Protein AF-A0A4R2JUG9-F1 (afdb_monomer_lite)

Sequence (86 aa):
MFLKSIIRWQYGDDSARLINESELIEEITYKVDGTVRREITDEKAHERTVTDYRDVNLDINWEPVPEFGDWGSITRFDRDKPARQA

Secondary structure (DSSP, 8-state):
-B--EEEEEE-SSTT--SGGG-SEEEEEEE-TTS-EEEEEEETTTTEEEEEEE-S---GGGB-PPPPTT-GGGG--S-TTS-----

Foldseek 3Di:
DFQFKDKDFAAPDPPDDDSVNGQKIWMWGDDPQQKIWIWIQGNVVRDIDIDIDGPHDRPVRDDDDDDPPPCVSVPPDDPPDPDDDD

pLDDT: mean 86.78, std 13.39, range [42.31, 98.44]

Structure (mmCIF, N/CA/C/O backbone):
data_AF-A0A4R2JUG9-F1
#
_entry.id   AF-A0A4R2JUG9-F1
#
loop_
_atom_site.group_PDB
_atom_site.id
_atom_site.type_symbol
_atom_site.label_atom_id
_atom_site.label_alt_id
_atom_site.label_comp_id
_atom_site.label_asym_id
_atom_site.label_entity_id
_atom_site.label_seq_id
_atom_site.pdbx_PDB_ins_code
_atom_site.Cartn_x
_atom_site.Cartn_y
_atom_site.Cartn_z
_atom_site.occupancy
_atom_site.B_iso_or_equiv
_atom_site.auth_seq_id
_atom_site.auth_comp_id
_atom_site.auth_asym_id
_atom_site.auth_atom_id
_atom_site.pdbx_PDB_model_num
ATOM 1 N N . MET A 1 1 ? -7.924 -5.198 15.451 1.00 86.94 1 MET A N 1
ATOM 2 C CA . MET A 1 1 ? -6.696 -5.291 14.637 1.00 86.94 1 MET A CA 1
ATOM 3 C C . MET A 1 1 ? -6.811 -4.309 13.478 1.00 86.94 1 MET A C 1
ATOM 5 O O . MET A 1 1 ? -7.920 -4.104 13.008 1.00 86.94 1 MET A O 1
ATOM 9 N N . PHE A 1 2 ? -5.712 -3.675 13.060 1.00 91.56 2 PHE A N 1
ATOM 10 C CA . PHE A 1 2 ? -5.710 -2.672 11.988 1.00 91.56 2 PHE A CA 1
ATOM 11 C C . PHE A 1 2 ? -4.704 -3.054 10.900 1.00 91.56 2 PHE A C 1
ATOM 13 O O . PHE A 1 2 ? -3.541 -3.328 11.210 1.00 91.56 2 PHE A O 1
ATOM 20 N N . LEU A 1 3 ? -5.133 -3.045 9.637 1.00 93.81 3 LEU A N 1
ATOM 21 C CA . LEU A 1 3 ? -4.253 -3.226 8.487 1.00 93.81 3 LEU A CA 1
ATOM 22 C C . LEU A 1 3 ? -3.382 -1.979 8.296 1.00 93.81 3 LEU A C 1
ATOM 24 O O . LEU A 1 3 ? -3.811 -0.978 7.721 1.00 93.81 3 LE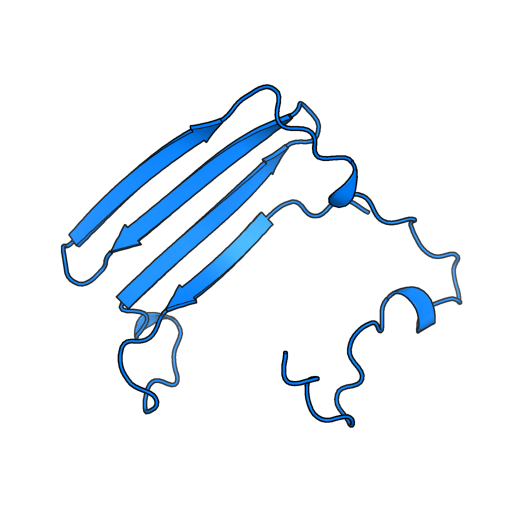U A O 1
ATOM 28 N N . LYS A 1 4 ? -2.146 -2.056 8.795 1.00 95.69 4 LYS A N 1
ATOM 29 C CA . LYS A 1 4 ? -1.192 -0.941 8.791 1.00 95.69 4 LYS A CA 1
ATOM 30 C C . LYS A 1 4 ? -0.500 -0.743 7.447 1.00 95.69 4 LYS A C 1
ATOM 32 O O . LYS A 1 4 ? -0.220 0.395 7.088 1.00 95.69 4 LYS A O 1
ATOM 37 N N . SER A 1 5 ? -0.196 -1.809 6.718 1.00 96.44 5 SER A N 1
ATOM 38 C CA . SER A 1 5 ? 0.441 -1.678 5.413 1.00 96.44 5 SER A CA 1
ATOM 39 C C . SER A 1 5 ? 0.157 -2.857 4.498 1.00 96.44 5 SER A C 1
ATOM 41 O O . SER A 1 5 ? -0.168 -3.957 4.945 1.00 96.44 5 SER A O 1
ATOM 43 N N . ILE A 1 6 ? 0.283 -2.593 3.203 1.00 95.88 6 ILE A N 1
ATOM 44 C CA . ILE A 1 6 ? 0.314 -3.583 2.133 1.00 95.88 6 ILE A CA 1
ATOM 45 C C . ILE A 1 6 ? 1.601 -3.332 1.357 1.00 95.88 6 ILE A C 1
ATOM 47 O O . ILE A 1 6 ? 1.880 -2.190 1.002 1.00 95.88 6 ILE A O 1
ATOM 51 N N . ILE A 1 7 ? 2.350 -4.391 1.069 1.00 96.44 7 ILE A N 1
ATOM 52 C CA . ILE A 1 7 ? 3.470 -4.336 0.133 1.00 96.44 7 ILE A CA 1
ATOM 53 C C . ILE A 1 7 ? 3.128 -5.266 -1.025 1.00 96.44 7 ILE A C 1
ATOM 55 O O . ILE A 1 7 ? 2.707 -6.406 -0.811 1.00 96.44 7 ILE A O 1
ATOM 59 N N . ARG A 1 8 ? 3.252 -4.758 -2.247 1.00 94.62 8 ARG A N 1
ATOM 60 C CA . ARG A 1 8 ? 3.074 -5.509 -3.484 1.00 94.62 8 ARG A CA 1
ATOM 61 C C . ARG A 1 8 ? 4.393 -5.530 -4.231 1.00 94.62 8 ARG A C 1
ATOM 63 O O . ARG A 1 8 ? 5.029 -4.496 -4.404 1.00 94.62 8 ARG A O 1
ATOM 70 N N . TRP A 1 9 ? 4.753 -6.714 -4.699 1.00 93.94 9 TRP A N 1
ATOM 71 C CA . TRP A 1 9 ? 5.903 -6.934 -5.559 1.00 93.94 9 TRP A CA 1
ATOM 72 C C . TRP A 1 9 ? 5.392 -7.363 -6.919 1.00 93.94 9 TRP A C 1
ATOM 74 O O . TRP A 1 9 ? 4.588 -8.293 -7.016 1.00 93.94 9 TRP A O 1
ATOM 84 N N . GLN A 1 10 ? 5.857 -6.683 -7.954 1.00 92.62 10 GLN A N 1
ATOM 85 C CA . GLN A 1 10 ? 5.616 -7.062 -9.330 1.00 92.62 10 GLN A CA 1
ATOM 86 C C . GLN A 1 10 ? 6.920 -7.581 -9.925 1.00 92.62 10 GLN A C 1
ATOM 88 O O . GLN A 1 10 ? 7.956 -6.919 -9.869 1.00 92.62 10 GLN A O 1
ATOM 93 N N . TYR A 1 11 ? 6.847 -8.776 -10.496 1.00 92.50 11 TYR A N 1
ATOM 94 C CA . TYR A 1 11 ? 7.942 -9.426 -11.203 1.00 92.50 11 TYR A CA 1
ATOM 95 C C . TYR A 1 11 ? 7.616 -9.391 -12.697 1.00 92.50 11 TYR A C 1
ATOM 97 O O . TYR A 1 11 ? 6.458 -9.581 -13.072 1.00 92.50 11 TYR A O 1
ATOM 105 N N . GLY A 1 12 ? 8.603 -9.108 -13.545 1.00 85.75 12 GLY A N 1
ATOM 106 C CA . GLY A 1 12 ? 8.399 -9.063 -15.000 1.00 85.75 12 GLY A CA 1
ATOM 107 C C . GLY A 1 12 ? 8.497 -10.420 -15.691 1.00 85.75 12 GLY A C 1
ATOM 108 O O . GLY A 1 12 ? 8.233 -10.507 -16.887 1.00 85.75 12 GLY A O 1
ATOM 109 N N . ASP A 1 13 ? 8.875 -11.461 -14.949 1.00 86.12 13 ASP A N 1
ATOM 110 C CA . ASP A 1 13 ? 8.995 -12.836 -15.421 1.00 86.12 13 ASP A CA 1
ATOM 111 C C . ASP A 1 13 ? 8.468 -13.803 -14.349 1.00 86.12 13 ASP A C 1
ATOM 113 O O . ASP A 1 13 ? 8.753 -13.654 -13.158 1.00 86.12 13 ASP A O 1
ATOM 117 N N . ASP A 1 14 ? 7.742 -14.828 -14.791 1.00 82.19 14 ASP A N 1
ATOM 118 C CA . ASP A 1 14 ? 7.230 -15.927 -13.967 1.00 82.19 14 ASP A CA 1
ATOM 119 C C . ASP A 1 14 ? 8.355 -16.826 -13.419 1.00 82.19 14 ASP A C 1
ATOM 121 O O . ASP A 1 14 ? 8.135 -17.649 -12.521 1.00 82.19 14 ASP A O 1
ATOM 125 N N . SER A 1 15 ? 9.571 -16.702 -13.963 1.00 86.38 15 SER A N 1
ATOM 126 C CA . SER A 1 15 ? 10.746 -17.415 -13.461 1.00 86.38 15 SER A CA 1
ATOM 127 C C . SER A 1 15 ? 11.312 -16.834 -12.160 1.00 86.38 15 SER A C 1
ATOM 129 O O . SER A 1 15 ? 12.033 -17.559 -11.468 1.00 86.38 15 SER A O 1
ATOM 131 N N . ALA A 1 16 ? 10.948 -15.596 -11.794 1.00 84.88 16 ALA A N 1
ATOM 132 C CA . ALA A 1 16 ? 11.429 -14.921 -10.591 1.00 84.88 16 ALA A CA 1
ATOM 133 C C . ALA A 1 16 ? 11.051 -15.686 -9.311 1.00 84.88 16 ALA A C 1
ATOM 135 O O . ALA A 1 16 ? 9.931 -16.180 -9.144 1.00 84.88 16 ALA A O 1
ATOM 136 N N . ARG A 1 17 ? 12.008 -15.804 -8.387 1.00 80.81 17 ARG A N 1
ATOM 137 C CA . ARG A 1 17 ? 11.882 -16.569 -7.135 1.00 80.81 17 ARG A CA 1
ATOM 138 C C . ARG A 1 17 ? 12.202 -15.750 -5.893 1.00 80.81 17 ARG A C 1
ATOM 140 O O . ARG A 1 17 ? 11.821 -16.169 -4.799 1.00 80.81 17 ARG A O 1
ATOM 147 N N . LEU A 1 18 ? 12.907 -14.631 -6.034 1.00 85.62 18 LEU A N 1
ATOM 148 C CA . LEU A 1 18 ? 13.417 -13.845 -4.918 1.00 85.62 18 LEU A CA 1
ATOM 149 C C . LEU A 1 18 ? 12.855 -12.426 -4.927 1.00 85.62 18 LEU A C 1
ATOM 151 O O . LEU A 1 18 ? 12.632 -11.830 -5.971 1.00 85.62 18 LEU A O 1
ATOM 155 N N . ILE A 1 19 ? 12.689 -11.853 -3.735 1.00 82.88 19 ILE A N 1
ATOM 156 C CA . ILE A 1 19 ? 12.131 -10.503 -3.555 1.00 82.88 19 ILE A CA 1
ATOM 157 C C . ILE A 1 19 ? 12.976 -9.433 -4.260 1.00 82.88 19 ILE A C 1
ATOM 159 O O . ILE A 1 19 ? 12.430 -8.476 -4.787 1.00 82.88 19 ILE A O 1
ATOM 163 N N . ASN A 1 20 ? 14.299 -9.598 -4.304 1.00 84.31 20 ASN A N 1
ATOM 164 C CA . ASN A 1 20 ? 15.204 -8.660 -4.974 1.00 84.31 20 ASN A CA 1
ATOM 165 C C . ASN A 1 20 ? 15.169 -8.751 -6.510 1.00 84.31 20 ASN A C 1
ATOM 167 O O . ASN A 1 20 ? 15.867 -7.988 -7.166 1.00 84.31 20 ASN A O 1
ATOM 171 N N . GLU A 1 21 ? 14.397 -9.679 -7.075 1.00 87.94 21 GLU A N 1
ATOM 172 C CA . GLU A 1 21 ? 14.146 -9.778 -8.516 1.00 87.94 21 GLU A CA 1
ATOM 173 C C . GLU A 1 21 ? 12.871 -9.017 -8.921 1.00 87.94 21 GLU A C 1
ATOM 175 O O . GLU A 1 21 ? 12.481 -9.041 -10.088 1.00 87.94 21 GLU A O 1
ATOM 180 N N . SER A 1 22 ? 12.190 -8.354 -7.974 1.00 90.56 22 SER A N 1
ATOM 181 C CA . SER A 1 22 ? 11.023 -7.528 -8.282 1.00 90.56 22 SER A CA 1
ATOM 182 C C . SER A 1 22 ? 11.424 -6.304 -9.096 1.00 90.56 22 SER A C 1
ATOM 184 O O . SER A 1 22 ? 12.386 -5.619 -8.763 1.00 90.56 22 SER A O 1
ATOM 186 N N . GLU A 1 23 ? 10.635 -5.990 -10.113 1.00 93.69 23 GLU A N 1
ATOM 187 C CA . GLU A 1 23 ? 10.845 -4.816 -10.961 1.00 93.69 23 GLU A CA 1
ATOM 188 C C . GLU A 1 23 ? 10.146 -3.582 -10.401 1.00 93.69 23 GLU A C 1
ATOM 190 O O . GLU A 1 23 ? 10.603 -2.460 -10.605 1.00 93.69 23 GLU A O 1
ATOM 195 N N . LEU A 1 24 ? 9.035 -3.796 -9.692 1.00 94.62 24 LEU A N 1
ATOM 196 C CA . LEU A 1 24 ? 8.273 -2.731 -9.065 1.00 94.62 24 LEU A CA 1
ATOM 197 C C . LEU A 1 24 ? 7.831 -3.156 -7.668 1.00 94.62 24 LEU A C 1
ATOM 199 O O . LEU A 1 24 ? 7.259 -4.232 -7.468 1.00 94.62 24 LEU A O 1
ATOM 203 N N . ILE A 1 25 ? 8.098 -2.280 -6.705 1.00 96.19 25 ILE A N 1
ATOM 204 C CA . ILE A 1 25 ? 7.705 -2.435 -5.308 1.00 96.19 25 ILE A CA 1
ATOM 205 C C . ILE A 1 25 ? 6.734 -1.309 -4.981 1.00 96.19 25 ILE A C 1
ATOM 207 O O . ILE A 1 25 ? 7.093 -0.135 -5.036 1.00 96.19 25 ILE A O 1
ATOM 211 N N . GLU A 1 26 ? 5.501 -1.662 -4.635 1.00 97.81 26 GLU A N 1
ATOM 212 C CA . GLU A 1 26 ? 4.498 -0.718 -4.152 1.00 97.81 26 GLU A CA 1
ATOM 213 C C . GLU A 1 26 ? 4.238 -0.969 -2.667 1.00 97.81 26 GLU A C 1
ATOM 215 O O . GLU A 1 26 ? 3.723 -2.020 -2.288 1.00 97.81 26 GLU A O 1
ATOM 220 N N . GLU A 1 27 ? 4.536 0.013 -1.823 1.00 97.94 27 GLU A N 1
ATOM 221 C CA . GLU A 1 27 ? 4.165 0.006 -0.412 1.00 97.94 27 GLU A CA 1
ATOM 222 C C . GLU A 1 27 ? 3.062 1.033 -0.148 1.00 97.94 27 GLU A C 1
ATOM 224 O O . GLU A 1 27 ? 3.178 2.215 -0.473 1.00 97.94 27 GLU A O 1
ATOM 229 N N . ILE A 1 28 ? 1.979 0.588 0.485 1.00 98.06 28 ILE A N 1
ATOM 230 C CA . ILE A 1 28 ? 0.899 1.448 0.960 1.00 98.06 28 ILE A CA 1
ATOM 231 C C . ILE A 1 28 ? 0.868 1.347 2.477 1.00 98.06 28 ILE A C 1
ATOM 233 O O . ILE A 1 28 ? 0.575 0.287 3.023 1.00 98.06 28 ILE A O 1
ATOM 237 N N . THR A 1 29 ? 1.159 2.448 3.162 1.00 98.06 29 THR A N 1
ATOM 238 C CA . THR A 1 29 ? 1.096 2.554 4.621 1.00 98.06 29 THR A CA 1
ATOM 239 C C . THR A 1 29 ? -0.113 3.377 5.040 1.00 98.06 29 THR A C 1
ATOM 241 O O . THR A 1 29 ? -0.288 4.510 4.596 1.00 98.06 29 THR A O 1
ATOM 244 N N . TYR A 1 30 ? -0.905 2.831 5.954 1.00 97.81 30 TYR A N 1
ATOM 245 C CA . TYR A 1 30 ? -2.102 3.432 6.524 1.00 97.81 30 TYR A CA 1
ATOM 246 C C . TYR A 1 30 ? -1.846 3.868 7.968 1.00 97.81 30 TYR A C 1
ATOM 248 O O . TYR A 1 30 ? -1.213 3.155 8.755 1.00 97.81 30 TYR A O 1
ATOM 256 N N . LYS A 1 31 ? -2.384 5.025 8.345 1.00 96.19 31 LYS A N 1
ATOM 257 C CA . LYS A 1 31 ? -2.454 5.488 9.733 1.00 96.19 31 LYS A CA 1
ATOM 258 C C . LYS A 1 31 ? -3.908 5.637 10.149 1.00 96.19 31 LYS A C 1
ATOM 260 O O . LYS A 1 31 ? -4.754 6.017 9.352 1.00 96.19 31 LYS A O 1
ATOM 265 N N . VAL A 1 32 ? -4.187 5.385 11.424 1.00 95.31 32 VAL A N 1
ATOM 266 C CA . VAL A 1 32 ? -5.543 5.477 11.994 1.00 95.31 32 VAL A CA 1
ATOM 267 C C . VAL A 1 32 ? -6.147 6.887 11.940 1.00 95.31 32 VAL A C 1
ATOM 269 O O . VAL A 1 32 ? -7.346 7.031 12.131 1.00 95.31 32 VAL A O 1
ATOM 272 N N . ASP A 1 33 ? -5.339 7.913 11.664 1.00 94.94 33 ASP A N 1
ATOM 273 C CA . ASP A 1 33 ? -5.773 9.304 11.488 1.00 94.94 33 ASP A CA 1
ATOM 274 C C . ASP A 1 33 ? -6.291 9.621 10.068 1.00 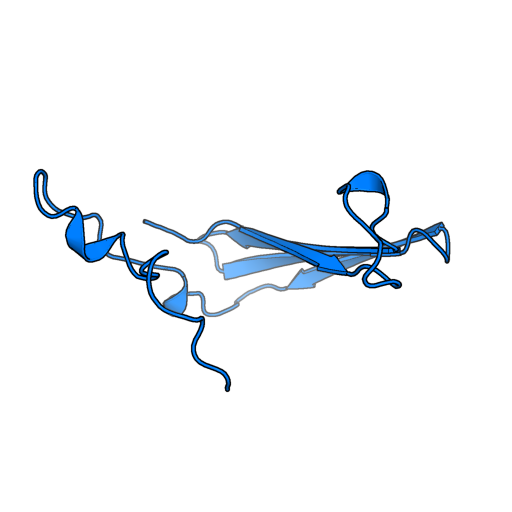94.94 33 ASP A C 1
ATOM 276 O O . ASP A 1 33 ? -6.584 10.776 9.774 1.00 94.94 33 ASP A O 1
ATOM 280 N N . GLY A 1 34 ? -6.391 8.623 9.180 1.00 95.44 34 GLY A N 1
ATOM 281 C CA . GLY A 1 34 ? -6.823 8.813 7.790 1.00 95.44 34 GLY A CA 1
ATOM 282 C C . GLY A 1 34 ? -5.697 9.213 6.831 1.00 95.44 34 GLY A C 1
ATOM 283 O O . GLY A 1 34 ? -5.952 9.449 5.649 1.00 95.44 34 GLY A O 1
ATOM 284 N N . THR A 1 35 ? -4.445 9.275 7.297 1.00 97.44 35 THR A N 1
ATOM 285 C CA . THR A 1 35 ? -3.278 9.487 6.430 1.00 97.44 35 THR A CA 1
ATOM 286 C C . THR A 1 35 ? -2.875 8.184 5.744 1.00 97.44 35 THR A C 1
ATOM 288 O O . THR A 1 35 ? -2.688 7.154 6.400 1.00 97.44 35 THR A O 1
ATOM 291 N N . VAL A 1 36 ? -2.648 8.243 4.432 1.00 98.00 36 VAL A N 1
ATOM 292 C CA . VAL A 1 36 ? -2.136 7.116 3.642 1.00 98.00 36 VAL A CA 1
ATOM 293 C C . VAL A 1 36 ? -0.918 7.556 2.851 1.00 98.00 36 VAL A C 1
ATOM 295 O O . VAL A 1 36 ? -0.977 8.538 2.121 1.00 98.00 36 VAL A O 1
ATOM 298 N N . ARG A 1 37 ? 0.181 6.814 2.959 1.00 98.31 37 ARG A N 1
ATOM 299 C CA . ARG A 1 37 ? 1.364 6.994 2.115 1.00 98.31 37 ARG A CA 1
ATOM 300 C C . ARG A 1 37 ? 1.435 5.857 1.114 1.00 98.31 37 ARG A C 1
ATOM 302 O O . ARG A 1 37 ? 1.449 4.701 1.522 1.00 98.31 37 ARG A O 1
ATOM 309 N N . ARG A 1 38 ? 1.510 6.189 -0.169 1.00 98.25 38 ARG A N 1
ATOM 310 C CA . ARG A 1 38 ? 1.806 5.258 -1.256 1.00 98.25 38 ARG A C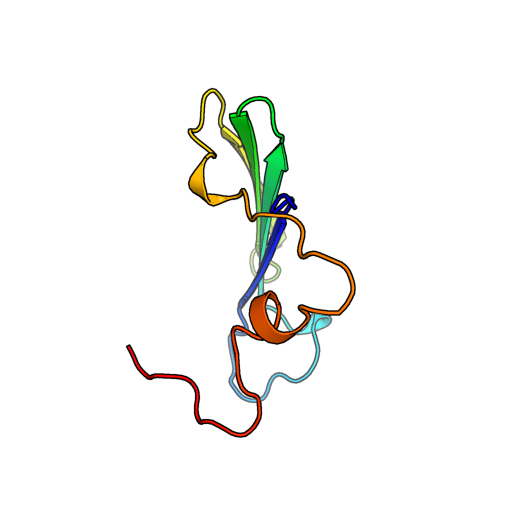A 1
ATOM 311 C C . ARG A 1 38 ? 3.207 5.544 -1.767 1.00 98.25 38 ARG A C 1
ATOM 313 O O . ARG A 1 38 ? 3.504 6.671 -2.153 1.00 98.25 38 ARG A O 1
ATOM 320 N N . GLU A 1 39 ? 4.044 4.531 -1.775 1.00 98.44 39 GLU A N 1
ATOM 321 C CA . GLU A 1 39 ? 5.397 4.573 -2.294 1.00 98.44 39 GLU A CA 1
ATOM 322 C C . GLU A 1 39 ? 5.528 3.538 -3.404 1.00 98.44 39 GLU A C 1
ATOM 324 O O . GLU A 1 39 ? 5.134 2.391 -3.222 1.00 98.44 39 GLU A O 1
ATOM 329 N N . ILE A 1 40 ? 6.040 3.957 -4.556 1.00 98.00 40 ILE A N 1
ATOM 330 C CA . ILE A 1 40 ? 6.330 3.084 -5.689 1.00 98.00 40 ILE A CA 1
ATOM 331 C C . ILE A 1 40 ? 7.808 3.240 -6.012 1.00 98.00 40 ILE A C 1
ATOM 333 O O . ILE A 1 40 ? 8.254 4.348 -6.316 1.00 98.00 40 ILE A O 1
ATOM 337 N N . THR A 1 41 ? 8.536 2.135 -5.964 1.00 97.50 41 THR A N 1
ATOM 338 C CA . THR A 1 41 ? 9.922 2.033 -6.416 1.00 97.50 41 THR A CA 1
ATOM 339 C C . THR A 1 41 ? 9.939 1.209 -7.694 1.00 97.50 41 THR A C 1
ATOM 341 O O . THR A 1 41 ? 9.518 0.054 -7.682 1.00 97.50 41 THR A O 1
ATOM 344 N N . ASP A 1 42 ? 10.394 1.817 -8.786 1.00 95.12 42 ASP A N 1
ATOM 345 C CA . ASP A 1 42 ? 10.630 1.162 -10.071 1.00 95.12 42 ASP A CA 1
ATOM 346 C C . ASP A 1 42 ? 12.135 0.914 -10.215 1.00 95.12 42 ASP A C 1
ATOM 348 O O . ASP A 1 42 ? 12.927 1.846 -10.391 1.00 95.12 42 ASP A O 1
ATOM 352 N N . GLU A 1 43 ? 12.536 -0.351 -10.115 1.00 91.75 43 GLU A N 1
ATOM 353 C CA . GLU A 1 43 ? 13.940 -0.761 -10.174 1.00 91.75 43 GLU A CA 1
ATOM 354 C C . GLU A 1 43 ? 14.505 -0.688 -11.600 1.00 91.75 43 GLU A C 1
ATOM 356 O O . GLU A 1 43 ? 15.715 -0.544 -11.772 1.00 91.75 43 GLU A O 1
ATOM 361 N N . LYS A 1 44 ? 13.651 -0.741 -12.635 1.00 89.88 44 LYS A N 1
ATOM 362 C CA . LYS A 1 44 ? 14.071 -0.618 -14.042 1.00 89.88 44 LYS A CA 1
ATOM 363 C C . LYS A 1 44 ? 14.345 0.829 -14.424 1.00 89.88 44 LYS A C 1
ATOM 365 O O . LYS A 1 44 ? 15.323 1.107 -15.116 1.00 89.88 44 LYS A O 1
ATOM 370 N N . ALA A 1 45 ? 13.467 1.736 -14.007 1.00 93.38 45 ALA A N 1
ATOM 371 C CA . ALA A 1 45 ? 13.618 3.167 -14.241 1.00 93.38 45 ALA A CA 1
ATOM 372 C C . ALA A 1 45 ? 14.565 3.832 -13.226 1.00 93.38 45 ALA A C 1
ATOM 374 O O . ALA A 1 45 ? 15.010 4.955 -13.456 1.00 93.38 45 ALA A O 1
ATOM 375 N N . HIS A 1 46 ? 14.893 3.145 -12.124 1.00 92.75 46 HIS A N 1
ATOM 376 C CA . HIS A 1 46 ? 15.580 3.708 -10.958 1.00 92.75 46 HIS A CA 1
ATOM 377 C C . HIS A 1 46 ? 14.851 4.931 -10.382 1.00 92.75 46 HIS A C 1
ATOM 379 O O . HIS A 1 46 ? 15.467 5.905 -9.940 1.00 92.75 46 HIS A O 1
ATOM 385 N N . GLU A 1 47 ? 13.520 4.876 -10.380 1.00 97.12 47 GLU A N 1
ATOM 386 C CA . GLU A 1 47 ? 12.662 5.963 -9.927 1.00 97.12 47 GLU A CA 1
ATOM 387 C C . GLU A 1 47 ? 11.915 5.584 -8.651 1.00 97.12 47 GLU A C 1
ATOM 389 O O . GLU A 1 47 ? 11.506 4.443 -8.439 1.00 97.12 47 GLU A O 1
ATOM 394 N N . ARG A 1 48 ? 11.700 6.586 -7.796 1.00 97.25 48 ARG A N 1
ATOM 395 C CA . ARG A 1 48 ? 10.903 6.454 -6.580 1.00 97.25 48 ARG A CA 1
ATOM 396 C C . ARG A 1 48 ? 9.859 7.553 -6.533 1.00 97.25 48 ARG A C 1
ATOM 398 O O . ARG A 1 48 ? 10.194 8.735 -6.462 1.00 97.25 48 ARG A O 1
ATOM 405 N N . THR A 1 49 ? 8.595 7.154 -6.515 1.00 98.06 49 THR A N 1
ATOM 406 C CA . THR A 1 49 ? 7.453 8.061 -6.405 1.00 98.06 49 THR A CA 1
ATOM 407 C C . THR A 1 49 ? 6.785 7.891 -5.053 1.00 98.06 49 THR A C 1
ATOM 409 O O . THR A 1 49 ? 6.407 6.787 -4.673 1.00 98.06 49 THR A O 1
ATOM 412 N N . VAL A 1 50 ? 6.600 8.996 -4.330 1.00 98.19 50 VAL A N 1
ATOM 413 C CA . VAL A 1 50 ? 5.873 9.012 -3.056 1.00 98.19 50 VAL A CA 1
ATOM 414 C C . VAL A 1 50 ? 4.649 9.904 -3.197 1.00 98.19 50 VAL A C 1
ATOM 416 O O . VAL A 1 50 ? 4.742 11.036 -3.668 1.00 98.19 50 VAL A O 1
ATOM 419 N N . THR A 1 51 ? 3.489 9.403 -2.787 1.00 98.38 51 THR A N 1
ATOM 420 C CA . THR A 1 51 ? 2.230 10.148 -2.761 1.00 98.38 51 THR A CA 1
ATOM 421 C C . THR A 1 51 ? 1.585 10.015 -1.391 1.00 98.38 51 THR A C 1
ATOM 423 O O . THR A 1 51 ? 1.317 8.906 -0.930 1.00 98.38 51 THR A O 1
ATOM 426 N N . ASP A 1 52 ? 1.313 11.151 -0.755 1.00 98.00 52 ASP A N 1
ATOM 427 C CA . ASP A 1 52 ? 0.619 11.212 0.527 1.00 98.00 52 ASP A CA 1
ATOM 428 C C . ASP A 1 52 ? -0.839 11.645 0.311 1.00 98.00 52 ASP A C 1
ATOM 430 O O . ASP A 1 52 ? -1.112 12.693 -0.276 1.00 98.00 52 ASP A O 1
ATOM 434 N N . TYR A 1 53 ? -1.769 10.846 0.823 1.00 97.75 53 TYR A N 1
ATOM 435 C CA . TYR A 1 53 ? -3.201 11.118 0.881 1.00 97.75 53 TYR A CA 1
ATOM 436 C C . TYR A 1 53 ? -3.603 11.428 2.322 1.00 97.75 53 TYR A C 1
ATOM 438 O O . TYR A 1 53 ? -3.025 10.901 3.278 1.00 97.75 53 TYR A O 1
ATOM 446 N N . ARG A 1 54 ? -4.612 12.281 2.476 1.00 97.19 54 ARG A N 1
ATOM 447 C CA . ARG A 1 54 ? -5.195 12.664 3.766 1.00 97.19 54 ARG A CA 1
ATOM 448 C C . ARG A 1 54 ? -6.698 12.451 3.725 1.00 97.19 54 ARG A C 1
ATOM 450 O O . ARG A 1 54 ? -7.268 12.370 2.638 1.00 97.19 54 ARG A O 1
ATOM 457 N N . ASP A 1 55 ? -7.299 12.366 4.906 1.00 96.62 55 ASP A N 1
ATOM 458 C CA . ASP A 1 55 ? -8.748 12.246 5.086 1.00 96.62 55 ASP A CA 1
ATOM 459 C C . ASP A 1 55 ? -9.348 11.020 4.369 1.00 96.62 55 ASP A C 1
ATOM 461 O O . ASP A 1 55 ? -10.484 11.036 3.895 1.00 96.62 55 ASP A O 1
ATOM 465 N N . VAL A 1 56 ? -8.572 9.933 4.273 1.00 96.56 56 VAL A N 1
ATOM 466 C CA . VAL A 1 56 ? -9.023 8.671 3.679 1.00 96.56 56 VAL A CA 1
ATOM 467 C C . VAL A 1 56 ? -9.895 7.926 4.687 1.00 96.56 56 VAL A C 1
ATOM 469 O O . VAL A 1 56 ? -9.499 7.740 5.838 1.00 96.56 56 VAL A O 1
ATOM 472 N N . ASN A 1 57 ? -11.065 7.449 4.253 1.00 95.81 57 ASN A N 1
ATOM 473 C CA . ASN A 1 57 ? -11.865 6.533 5.064 1.00 95.81 57 ASN A CA 1
ATOM 474 C C . ASN A 1 57 ? -11.172 5.158 5.128 1.00 95.81 57 ASN A C 1
ATOM 476 O O . ASN A 1 57 ? -11.004 4.496 4.103 1.00 95.81 57 ASN A O 1
ATOM 480 N N . LEU A 1 58 ? -10.788 4.742 6.337 1.00 94.94 58 LEU A N 1
ATOM 481 C CA . LEU A 1 58 ? -10.059 3.501 6.614 1.00 94.94 58 LEU A CA 1
ATOM 482 C C . LEU A 1 58 ? -10.853 2.523 7.488 1.00 94.94 58 LEU A C 1
ATOM 484 O O . LEU A 1 58 ? -10.266 1.616 8.077 1.00 94.94 58 LEU A O 1
ATOM 488 N N . ASP A 1 59 ? -12.177 2.667 7.564 1.00 93.62 59 ASP A N 1
ATOM 489 C CA . ASP A 1 59 ? -13.031 1.774 8.359 1.00 93.62 59 ASP A CA 1
ATOM 490 C C . ASP A 1 59 ? -12.860 0.304 7.942 1.00 93.62 59 ASP A C 1
ATOM 492 O O . ASP A 1 59 ? -12.830 -0.591 8.784 1.00 93.62 59 ASP A O 1
ATOM 496 N N . ILE A 1 60 ? -12.638 0.054 6.647 1.00 91.00 60 ILE A N 1
ATOM 497 C CA . ILE A 1 60 ? -12.423 -1.292 6.094 1.00 91.00 60 ILE A CA 1
ATOM 498 C C . ILE A 1 60 ? -11.101 -1.945 6.530 1.00 91.00 60 ILE A C 1
ATOM 500 O O . ILE A 1 60 ? -10.941 -3.153 6.373 1.00 91.00 60 ILE A O 1
ATOM 504 N N . ASN A 1 61 ? -10.145 -1.175 7.061 1.00 92.81 61 ASN A N 1
ATOM 505 C CA . ASN A 1 61 ? -8.860 -1.696 7.534 1.00 92.81 61 ASN A CA 1
ATOM 506 C C . ASN A 1 61 ? -8.961 -2.282 8.949 1.00 92.81 61 ASN A C 1
ATOM 508 O O . ASN A 1 61 ? -7.984 -2.850 9.446 1.00 92.81 61 ASN A O 1
ATOM 512 N N . TRP A 1 62 ? -10.105 -2.118 9.617 1.00 92.19 62 TRP A N 1
ATOM 513 C CA . TRP A 1 62 ? -10.337 -2.641 10.952 1.00 92.19 62 TRP A CA 1
ATOM 514 C C . TRP A 1 62 ? -10.946 -4.034 10.915 1.00 92.19 62 TRP A C 1
ATOM 516 O O . TRP A 1 62 ? -11.933 -4.309 10.240 1.00 92.19 62 TRP A O 1
ATOM 526 N N . GLU A 1 63 ? -10.382 -4.904 11.741 1.00 87.19 63 GLU A N 1
ATOM 527 C CA . GLU A 1 63 ? -10.939 -6.212 12.050 1.00 87.19 63 GLU A CA 1
ATOM 528 C C . GLU A 1 63 ? -11.109 -6.345 13.561 1.00 87.19 63 GLU A C 1
ATOM 530 O O . GLU A 1 63 ? -10.280 -5.820 14.318 1.00 87.19 63 GLU A O 1
ATOM 535 N N . PRO A 1 64 ? -12.146 -7.046 14.041 1.00 85.25 64 PRO A N 1
ATOM 536 C CA . PRO A 1 64 ? -12.250 -7.357 15.458 1.00 85.25 64 PRO A CA 1
ATOM 537 C C . PRO A 1 64 ? -11.019 -8.151 15.912 1.00 85.25 64 PRO A C 1
ATOM 539 O O . PRO A 1 64 ? -10.450 -8.942 15.161 1.00 85.25 64 PRO A O 1
ATOM 542 N N . VAL A 1 65 ? -10.564 -7.904 17.141 1.00 82.31 65 VAL A N 1
ATOM 543 C CA . VAL A 1 65 ? -9.547 -8.765 17.756 1.00 82.31 65 VAL A CA 1
ATOM 544 C C . VAL A 1 65 ? -10.260 -10.044 18.198 1.00 82.31 65 VAL A C 1
ATOM 546 O O . VAL A 1 65 ? -11.266 -9.922 18.898 1.00 82.31 65 VAL A O 1
ATOM 549 N N . PRO A 1 66 ? -9.794 -11.237 17.793 1.00 81.00 66 PRO A N 1
ATOM 550 C CA . PRO A 1 66 ? -10.444 -12.477 18.187 1.00 81.00 66 PRO A CA 1
ATOM 551 C C . PRO A 1 66 ? -10.341 -12.709 19.691 1.00 81.00 66 PRO A C 1
ATOM 553 O O . PRO A 1 66 ? -9.342 -12.352 20.324 1.00 81.00 66 PRO A O 1
ATOM 556 N N . GLU A 1 67 ? -11.365 -13.346 20.253 1.00 84.31 67 GLU A N 1
ATOM 557 C CA . GLU A 1 67 ? -11.285 -13.877 21.607 1.00 84.31 67 GLU A CA 1
ATOM 558 C C . GLU A 1 67 ? -10.274 -15.027 21.668 1.00 84.31 67 GLU A C 1
ATOM 560 O O . GLU A 1 67 ? -10.003 -15.723 20.683 1.00 84.31 67 GLU A O 1
ATOM 565 N N . PHE A 1 68 ? -9.695 -15.239 22.847 1.00 81.06 68 PHE A N 1
ATOM 566 C CA . PHE A 1 68 ? -8.731 -16.313 23.035 1.00 81.06 68 PHE A CA 1
ATOM 567 C C . PHE A 1 68 ? -9.391 -17.676 22.779 1.00 81.06 68 PHE A C 1
ATOM 569 O O . PHE A 1 68 ? -10.338 -18.050 23.465 1.00 81.06 68 PHE A O 1
ATOM 576 N N . GLY A 1 69 ? -8.866 -18.427 21.806 1.00 80.25 69 GLY A N 1
ATOM 577 C CA . GLY A 1 69 ? -9.412 -19.722 21.389 1.00 80.25 69 GLY A CA 1
ATOM 578 C C . GLY A 1 69 ? -10.229 -19.681 20.093 1.00 80.25 69 GLY A C 1
ATOM 579 O O . GLY A 1 69 ? -10.367 -20.725 19.459 1.00 80.25 69 GLY A O 1
ATOM 580 N N . ASP A 1 70 ? -10.679 -18.504 19.640 1.00 77.62 70 ASP A N 1
ATOM 581 C CA . ASP A 1 70 ? -11.390 -18.333 18.363 1.00 77.62 70 ASP A CA 1
ATOM 582 C C . ASP A 1 70 ? -10.434 -17.971 17.211 1.00 77.62 70 ASP A C 1
ATOM 584 O O . ASP A 1 70 ? -10.503 -16.917 16.571 1.00 77.62 70 ASP A O 1
ATOM 588 N N . TRP A 1 71 ? -9.492 -18.875 16.946 1.00 74.44 71 TRP A N 1
ATOM 589 C CA . TRP A 1 71 ? -8.486 -18.704 15.893 1.00 74.44 71 TRP A CA 1
ATOM 590 C C . TRP A 1 71 ? -9.032 -18.960 14.479 1.00 74.44 71 TRP A C 1
ATOM 592 O O . TRP A 1 71 ? -8.344 -18.692 13.499 1.00 74.44 71 TRP A O 1
ATOM 602 N N . GLY A 1 72 ? -10.266 -19.456 14.338 1.00 70.69 72 GLY A N 1
ATOM 603 C CA . GLY A 1 72 ? -10.888 -19.656 13.023 1.00 70.69 72 GLY A CA 1
ATOM 604 C C . GLY A 1 72 ? -11.166 -18.337 12.293 1.00 70.69 72 GLY A C 1
ATOM 605 O O . GLY A 1 72 ? -11.112 -18.270 11.066 1.00 70.69 72 GLY A O 1
ATOM 606 N N . SER A 1 73 ? -11.393 -17.261 13.047 1.00 68.25 73 SER A N 1
ATOM 607 C CA . SER A 1 73 ? -11.643 -15.909 12.530 1.00 68.25 73 SER A CA 1
ATOM 608 C C . SER A 1 73 ? -10.444 -15.284 11.791 1.00 68.25 73 SER A C 1
ATOM 610 O O . SER A 1 73 ? -10.634 -14.438 10.913 1.00 68.25 73 SER A O 1
ATOM 612 N N . ILE A 1 74 ? -9.216 -15.728 12.093 1.00 69.75 74 ILE A N 1
ATOM 613 C CA . ILE A 1 74 ? -7.975 -15.257 11.450 1.00 69.75 74 ILE A CA 1
ATOM 614 C C . ILE A 1 74 ? -7.548 -16.124 10.254 1.00 69.75 74 ILE A C 1
ATOM 616 O O . ILE A 1 74 ? -6.734 -15.693 9.437 1.00 69.75 74 ILE A O 1
ATOM 620 N N . THR A 1 75 ? -8.118 -17.321 10.079 1.00 67.00 75 THR A N 1
ATOM 621 C CA . THR A 1 75 ? -7.824 -18.208 8.941 1.00 67.00 75 THR A CA 1
ATOM 622 C C . THR A 1 75 ? -8.779 -17.948 7.776 1.00 67.00 75 THR A C 1
ATOM 624 O O . THR A 1 75 ? -9.632 -18.770 7.453 1.00 67.00 75 THR A O 1
ATOM 627 N N . ARG A 1 76 ? -8.662 -16.783 7.127 1.00 64.31 76 ARG A N 1
ATOM 628 C CA . ARG A 1 76 ? -9.496 -16.436 5.953 1.00 64.31 76 ARG A CA 1
ATOM 629 C C . ARG A 1 76 ? -9.116 -17.179 4.675 1.00 64.31 76 ARG A C 1
ATOM 631 O O . ARG A 1 76 ? -9.947 -17.325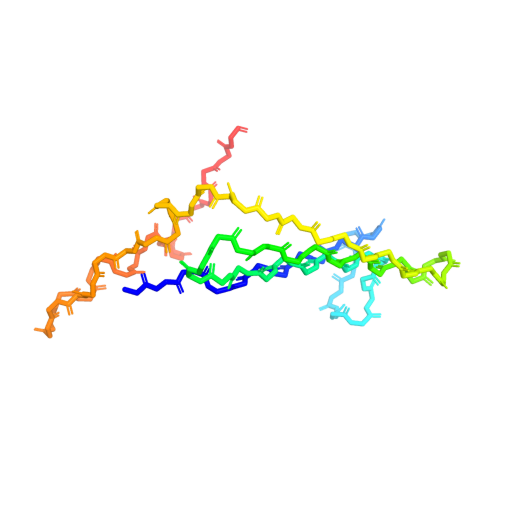 3.784 1.00 64.31 76 ARG A O 1
ATOM 638 N N . PHE A 1 77 ? -7.875 -17.648 4.590 1.00 61.72 77 PHE A N 1
ATOM 639 C CA . PHE A 1 77 ? -7.371 -18.412 3.456 1.00 61.72 77 PHE A CA 1
ATOM 640 C C . PHE A 1 77 ? -6.969 -19.802 3.931 1.00 61.72 77 PHE A C 1
ATOM 642 O O . PHE A 1 77 ? -6.015 -19.965 4.692 1.00 61.72 77 PHE A O 1
ATOM 649 N N . ASP A 1 78 ? -7.737 -20.791 3.489 1.00 63.00 78 ASP A N 1
ATOM 650 C CA . ASP A 1 78 ? -7.428 -22.201 3.673 1.00 63.00 78 ASP A CA 1
ATOM 651 C C . ASP A 1 78 ? -6.326 -22.584 2.679 1.00 63.00 78 ASP A C 1
ATOM 653 O O . ASP A 1 78 ? -6.528 -22.499 1.468 1.00 63.00 78 ASP A O 1
ATOM 657 N N . ARG A 1 79 ? -5.149 -22.959 3.192 1.00 64.50 79 ARG A N 1
ATOM 658 C CA . ARG A 1 79 ? -3.981 -23.310 2.368 1.00 64.50 79 ARG A CA 1
ATOM 659 C C . ARG A 1 79 ? -4.197 -24.581 1.545 1.00 64.50 79 ARG A C 1
ATOM 661 O O . ARG A 1 79 ? -3.495 -24.764 0.556 1.00 64.50 79 ARG A O 1
ATOM 668 N N . ASP A 1 80 ? -5.169 -25.409 1.924 1.00 73.00 80 ASP A N 1
ATOM 669 C CA . ASP A 1 80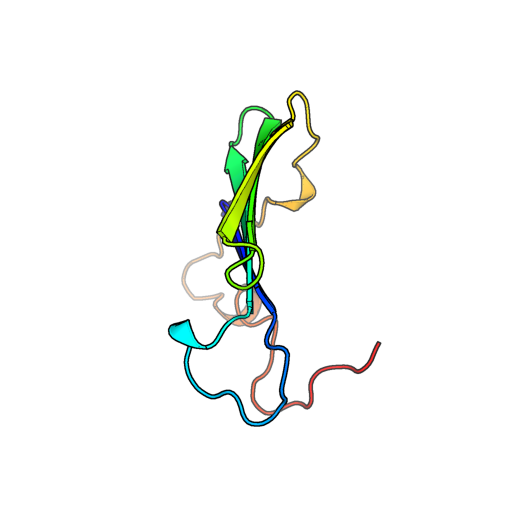 ? -5.499 -26.655 1.231 1.00 73.00 80 ASP A CA 1
ATOM 670 C C . ASP A 1 80 ? -6.571 -26.456 0.151 1.00 73.00 80 ASP A C 1
ATOM 672 O O . ASP A 1 80 ? -6.916 -27.388 -0.579 1.00 73.00 80 ASP A O 1
ATOM 676 N N . LYS A 1 81 ? -7.108 -25.235 0.019 1.00 59.62 81 LYS A N 1
ATOM 677 C CA . LYS A 1 81 ? -8.073 -24.889 -1.023 1.00 59.62 81 LYS A CA 1
ATOM 678 C C . LYS A 1 81 ? -7.416 -24.014 -2.087 1.00 59.62 81 LYS A C 1
ATOM 680 O O . LYS A 1 81 ? -6.692 -23.077 -1.754 1.00 59.62 81 LYS A O 1
ATOM 685 N N . PRO A 1 82 ? -7.684 -24.279 -3.379 1.00 58.88 82 PRO A N 1
ATOM 686 C CA . PRO A 1 82 ? -7.194 -23.418 -4.443 1.00 58.88 82 PRO A CA 1
ATOM 687 C C . PRO A 1 82 ? -7.725 -21.996 -4.235 1.00 58.88 82 PRO A C 1
ATOM 689 O O . PRO A 1 82 ? -8.891 -21.806 -3.871 1.00 58.88 82 PRO A O 1
ATOM 692 N N . ALA A 1 83 ? -6.869 -20.995 -4.462 1.00 58.78 83 ALA A N 1
ATOM 693 C CA . ALA A 1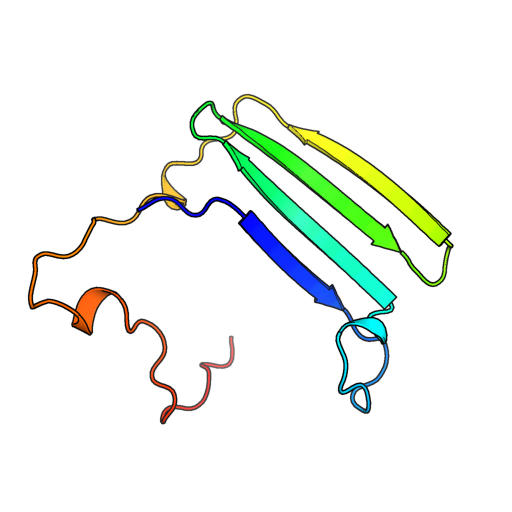 83 ? -7.282 -19.597 -4.440 1.00 58.78 83 ALA A CA 1
ATOM 694 C C . ALA A 1 83 ? -8.476 -19.417 -5.390 1.00 58.78 83 ALA A C 1
ATOM 696 O O . ALA A 1 83 ? -8.429 -19.867 -6.537 1.00 58.78 83 ALA A O 1
ATOM 697 N N . ARG A 1 84 ? -9.566 -18.800 -4.914 1.00 54.22 84 ARG A N 1
ATOM 698 C CA . ARG A 1 84 ? -10.708 -18.482 -5.781 1.00 54.22 84 ARG A CA 1
ATOM 699 C C . ARG A 1 84 ? -10.209 -17.585 -6.911 1.00 54.22 84 ARG A C 1
ATOM 701 O O . ARG A 1 84 ? -9.769 -16.470 -6.649 1.00 54.22 84 ARG A O 1
ATOM 708 N N . GLN A 1 85 ? -10.279 -18.088 -8.141 1.00 45.22 85 GLN A N 1
ATOM 709 C CA . GLN A 1 85 ? -10.123 -17.267 -9.336 1.00 45.22 85 GLN A CA 1
ATOM 710 C C . GLN A 1 85 ? -11.301 -16.286 -9.385 1.00 45.22 85 GLN A C 1
ATOM 712 O O . GLN A 1 85 ? -12.452 -16.705 -9.228 1.00 45.22 85 GLN A O 1
ATOM 717 N N . ALA A 1 86 ? -10.981 -14.997 -9.495 1.00 42.31 86 ALA A N 1
ATOM 718 C CA . ALA A 1 86 ? -11.931 -13.908 -9.702 1.00 42.31 86 ALA A CA 1
ATOM 719 C C . ALA A 1 86 ? -12.201 -13.714 -11.196 1.00 42.31 86 ALA A C 1
ATOM 721 O O . ALA A 1 86 ? -11.255 -13.942 -11.985 1.00 42.31 86 ALA A O 1
#

Organism: NCBI:txid1213861

Radius of gyration: 16.73 Å; chains: 1; bounding box: 29×39×38 Å